Protein AF-A0A7J3MF07-F1 (afdb_monomer)

Radius of gyration: 16.52 Å; Cα contacts (8 Å, |Δi|>4): 19; chains: 1; bounding box: 29×25×53 Å

Sequence (67 aa):
MFKYSYIMKTTIQVSRRTVGILKELMKRMNVKTYDELIRIMVSEKYRVQNSLFGSNPNLTLFRGKMR

Structure (mmCIF, N/CA/C/O backbone):
data_AF-A0A7J3MF07-F1
#
_entry.id   AF-A0A7J3MF07-F1
#
loop_
_atom_site.group_PDB
_atom_site.id
_atom_site.type_symbol
_atom_site.label_atom_id
_atom_site.label_alt_id
_atom_site.label_comp_id
_atom_site.label_asym_id
_atom_site.label_entity_id
_atom_site.label_seq_id
_atom_site.pdbx_PDB_ins_code
_atom_site.Cartn_x
_atom_site.Cartn_y
_atom_site.Cartn_z
_atom_site.occupancy
_atom_site.B_iso_or_equiv
_atom_site.auth_seq_id
_atom_site.auth_comp_id
_atom_site.auth_asym_id
_atom_site.auth_atom_id
_atom_site.pdbx_PDB_model_num
ATOM 1 N N . MET A 1 1 ? 14.718 6.755 24.325 1.00 40.88 1 MET A N 1
ATOM 2 C CA . MET A 1 1 ? 13.960 5.484 24.352 1.00 40.88 1 MET A CA 1
ATOM 3 C C . MET A 1 1 ? 13.554 5.150 22.921 1.00 40.88 1 MET A C 1
ATOM 5 O O . MET A 1 1 ? 12.630 5.757 22.397 1.00 40.88 1 MET A O 1
ATOM 9 N N . PHE A 1 2 ? 14.315 4.294 22.235 1.00 43.88 2 PHE A N 1
ATOM 10 C CA . PHE A 1 2 ? 14.049 3.953 20.833 1.00 43.88 2 PHE A CA 1
ATOM 11 C C . PHE A 1 2 ? 12.947 2.890 20.777 1.00 43.88 2 PHE A C 1
ATOM 13 O O . PHE A 1 2 ? 13.128 1.767 21.244 1.00 43.88 2 PHE A O 1
ATOM 20 N N . LYS A 1 3 ? 11.773 3.270 20.267 1.00 45.22 3 LYS A N 1
ATOM 21 C CA . LYS A 1 3 ? 10.616 2.386 20.101 1.00 45.22 3 LYS A CA 1
ATOM 22 C C . LYS A 1 3 ? 10.865 1.499 18.877 1.00 45.22 3 LYS A C 1
ATOM 24 O O . LYS A 1 3 ? 10.619 1.921 17.751 1.00 45.22 3 LYS A O 1
ATOM 29 N N . TYR A 1 4 ? 11.397 0.297 19.084 1.00 46.97 4 TYR A N 1
ATOM 30 C CA . TYR A 1 4 ? 11.572 -0.681 18.010 1.00 46.97 4 TYR A CA 1
ATOM 31 C C . TYR A 1 4 ? 10.196 -1.181 17.549 1.00 46.97 4 TYR A C 1
ATOM 33 O O . TYR A 1 4 ? 9.504 -1.888 18.276 1.00 46.97 4 TYR A O 1
ATOM 41 N N . SER A 1 5 ? 9.779 -0.773 16.349 1.00 53.12 5 SER A N 1
ATOM 42 C CA . SER A 1 5 ? 8.586 -1.293 15.678 1.00 53.12 5 SER A CA 1
ATOM 43 C C . SER A 1 5 ? 9.009 -2.443 14.766 1.00 53.12 5 SER A C 1
ATOM 45 O O . SER A 1 5 ? 9.696 -2.219 13.768 1.00 53.12 5 SER A O 1
ATOM 47 N N . TYR A 1 6 ? 8.651 -3.680 15.117 1.00 53.06 6 TYR A N 1
ATOM 48 C CA . TYR A 1 6 ? 8.908 -4.846 14.272 1.00 53.06 6 TY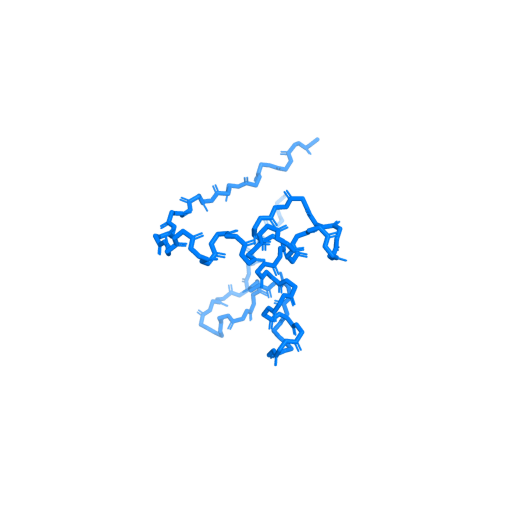R A CA 1
ATOM 49 C C . TYR A 1 6 ? 7.933 -4.831 13.088 1.00 53.06 6 TYR A C 1
ATOM 51 O O . TYR A 1 6 ? 6.775 -5.225 13.211 1.00 53.06 6 TYR A O 1
ATOM 59 N N . ILE A 1 7 ? 8.382 -4.323 11.940 1.00 63.72 7 ILE A N 1
ATOM 60 C CA . ILE A 1 7 ? 7.584 -4.311 10.710 1.00 63.72 7 ILE A CA 1
ATOM 61 C C . ILE A 1 7 ? 7.805 -5.646 9.996 1.00 63.72 7 ILE A C 1
ATOM 63 O O . ILE A 1 7 ? 8.821 -5.834 9.325 1.00 63.72 7 ILE A O 1
ATOM 67 N N . MET A 1 8 ? 6.850 -6.571 10.124 1.00 74.69 8 MET A N 1
ATOM 68 C CA . MET A 1 8 ? 6.811 -7.756 9.266 1.00 74.69 8 MET A CA 1
ATOM 69 C C . MET A 1 8 ? 6.555 -7.322 7.826 1.00 74.69 8 MET A C 1
ATOM 71 O O . MET A 1 8 ? 5.501 -6.773 7.509 1.00 74.69 8 MET A O 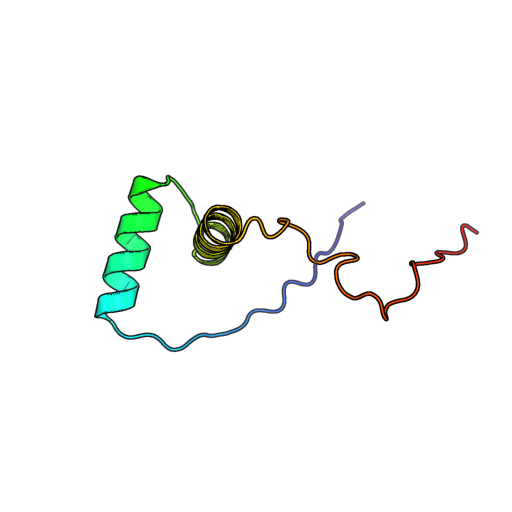1
ATOM 75 N N . LYS A 1 9 ? 7.533 -7.557 6.951 1.00 79.94 9 LYS A N 1
ATOM 76 C CA . LYS A 1 9 ? 7.400 -7.279 5.522 1.00 79.94 9 LYS A CA 1
ATOM 77 C C . LYS A 1 9 ? 6.772 -8.486 4.845 1.00 79.94 9 LYS A C 1
ATOM 79 O O . LYS A 1 9 ? 7.316 -9.583 4.911 1.00 79.94 9 LYS A O 1
ATOM 84 N N . THR A 1 10 ? 5.654 -8.268 4.171 1.00 83.56 10 THR A N 1
ATOM 85 C CA . THR A 1 10 ? 5.017 -9.269 3.317 1.00 83.56 10 THR A CA 1
ATOM 86 C C . THR A 1 10 ? 5.200 -8.879 1.855 1.00 83.56 10 THR A C 1
ATOM 88 O O . THR A 1 10 ? 5.249 -7.698 1.504 1.00 83.56 10 THR A O 1
ATOM 91 N N . THR A 1 11 ? 5.345 -9.876 0.985 1.00 89.81 11 THR A N 1
ATOM 92 C CA . THR A 1 11 ? 5.415 -9.666 -0.463 1.00 89.81 11 THR A CA 1
ATOM 93 C C . THR A 1 11 ? 4.087 -10.071 -1.077 1.00 89.81 11 THR A C 1
ATOM 95 O O . THR A 1 11 ? 3.623 -11.188 -0.869 1.00 89.81 11 THR A O 1
ATOM 98 N N . ILE A 1 12 ? 3.485 -9.167 -1.847 1.00 88.56 12 ILE A N 1
ATOM 99 C CA . ILE A 1 12 ? 2.250 -9.427 -2.587 1.00 88.56 12 ILE A CA 1
ATOM 100 C C . ILE A 1 12 ? 2.604 -9.452 -4.070 1.00 88.56 12 ILE A C 1
ATOM 102 O O . ILE A 1 12 ? 3.184 -8.499 -4.594 1.00 88.56 12 ILE A O 1
ATOM 106 N N . GLN A 1 13 ? 2.262 -10.542 -4.749 1.00 94.00 13 GLN A N 1
ATOM 107 C CA . GLN A 1 13 ? 2.427 -10.643 -6.194 1.00 94.00 13 GLN A CA 1
ATOM 108 C C . GLN A 1 13 ? 1.250 -9.959 -6.890 1.00 94.00 13 GLN A C 1
ATOM 110 O O . GLN A 1 13 ? 0.091 -10.243 -6.599 1.00 94.00 13 GLN A O 1
ATOM 115 N N . VAL A 1 14 ? 1.544 -9.044 -7.813 1.00 94.00 14 VAL A N 1
ATOM 116 C CA . VAL A 1 14 ? 0.536 -8.284 -8.562 1.00 94.00 14 VAL A CA 1
ATOM 117 C C . VAL A 1 14 ? 0.951 -8.137 -10.020 1.00 94.00 14 VAL A C 1
ATOM 119 O O . VAL A 1 14 ? 2.133 -8.198 -10.359 1.00 94.00 14 VAL A O 1
ATOM 122 N N . SER A 1 15 ? -0.026 -7.909 -10.899 1.00 97.38 15 SER A N 1
ATOM 123 C CA .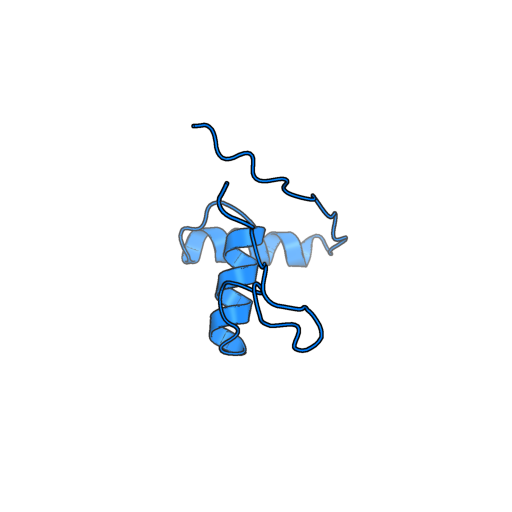 SER A 1 15 ? 0.249 -7.678 -12.318 1.00 97.38 15 SER A CA 1
ATOM 124 C C . SER A 1 15 ? 1.004 -6.361 -12.547 1.00 97.38 15 SER A C 1
ATOM 126 O O . SER A 1 15 ? 0.847 -5.390 -11.800 1.00 97.38 15 SER A O 1
ATOM 128 N N . ARG A 1 16 ? 1.765 -6.272 -13.647 1.00 96.25 16 ARG A N 1
ATOM 129 C CA . ARG A 1 16 ? 2.472 -5.036 -14.036 1.00 96.25 16 ARG A CA 1
ATOM 130 C C . ARG A 1 16 ? 1.517 -3.852 -14.228 1.00 96.25 16 ARG A C 1
ATOM 132 O O . ARG A 1 16 ? 1.859 -2.726 -13.869 1.00 96.25 16 ARG A O 1
ATOM 139 N N . ARG A 1 17 ? 0.312 -4.114 -14.747 1.00 97.38 17 ARG A N 1
ATOM 140 C CA . ARG A 1 17 ? -0.749 -3.108 -14.906 1.00 97.38 17 ARG A CA 1
ATOM 141 C C . ARG A 1 17 ? -1.172 -2.539 -13.553 1.00 97.38 17 ARG A C 1
ATOM 143 O O . ARG A 1 17 ? -1.259 -1.324 -13.407 1.00 97.38 17 ARG A O 1
ATOM 150 N N . THR A 1 18 ? -1.361 -3.404 -12.559 1.00 96.38 18 THR A N 1
ATOM 151 C CA . THR A 1 18 ? -1.709 -3.006 -11.189 1.00 96.38 18 THR A CA 1
ATOM 152 C C . THR A 1 18 ? -0.626 -2.121 -10.573 1.00 96.38 18 THR A C 1
ATOM 154 O O . THR A 1 18 ? -0.949 -1.084 -10.006 1.00 96.38 18 THR A O 1
ATOM 157 N N . VAL A 1 19 ? 0.659 -2.460 -10.744 1.00 95.56 19 VAL A N 1
ATOM 158 C CA . VAL A 1 19 ? 1.773 -1.615 -10.264 1.00 95.56 19 VAL A CA 1
ATOM 159 C C . VAL A 1 19 ? 1.732 -0.216 -10.888 1.00 95.56 19 VAL A C 1
ATOM 161 O O . VAL A 1 19 ? 1.990 0.766 -10.196 1.00 95.56 19 VAL A O 1
ATOM 164 N N . GLY A 1 20 ? 1.395 -0.110 -12.178 1.00 96.81 20 GLY A N 1
ATOM 165 C CA . GLY A 1 20 ? 1.238 1.180 -12.856 1.00 96.81 20 GLY A CA 1
ATOM 166 C C . GLY A 1 20 ? 0.159 2.050 -12.209 1.00 96.81 20 GLY A C 1
ATOM 167 O O . GLY A 1 20 ? 0.430 3.194 -11.849 1.00 96.81 20 GLY A O 1
ATOM 168 N N . ILE A 1 21 ? -1.020 1.467 -11.978 1.00 96.69 21 ILE A N 1
ATOM 169 C CA . ILE A 1 21 ? -2.147 2.143 -11.319 1.00 96.69 21 ILE A CA 1
ATOM 170 C C . ILE A 1 21 ? -1.762 2.580 -9.901 1.00 96.69 21 ILE A C 1
ATOM 172 O O . ILE A 1 21 ? -1.975 3.733 -9.534 1.00 96.69 21 ILE A O 1
ATOM 176 N N . LEU A 1 22 ? -1.144 1.692 -9.113 1.00 95.19 22 LEU A N 1
ATOM 177 C CA . LEU A 1 22 ? -0.729 2.012 -7.746 1.00 95.19 22 LEU A CA 1
ATOM 178 C C . LEU A 1 22 ? 0.256 3.187 -7.714 1.00 95.19 22 LEU A C 1
ATOM 180 O O . LEU A 1 22 ? 0.089 4.092 -6.906 1.00 95.19 22 LEU A O 1
ATOM 184 N N . LYS A 1 23 ? 1.243 3.230 -8.618 1.00 96.12 23 LYS A N 1
ATOM 185 C CA . LYS A 1 23 ? 2.192 4.355 -8.704 1.00 96.12 23 LYS A CA 1
ATOM 186 C C . LYS A 1 23 ? 1.513 5.678 -9.044 1.00 96.12 23 LYS A C 1
ATOM 188 O O . LYS A 1 23 ? 1.913 6.718 -8.528 1.00 96.12 23 LYS A O 1
ATOM 193 N N . GLU A 1 24 ? 0.524 5.656 -9.929 1.00 97.38 24 GLU A N 1
ATOM 194 C CA . GLU A 1 24 ? -0.228 6.857 -10.282 1.00 97.38 24 GLU A CA 1
ATOM 195 C C . GLU A 1 24 ? -1.058 7.362 -9.097 1.00 97.38 24 GLU A C 1
ATOM 197 O O . GLU A 1 24 ? -1.019 8.551 -8.782 1.00 97.38 24 GLU A O 1
ATOM 202 N N . LEU A 1 25 ? -1.731 6.454 -8.386 1.00 96.06 25 LEU A N 1
ATOM 203 C CA . LEU A 1 25 ? -2.467 6.780 -7.165 1.00 96.06 25 LEU A CA 1
ATOM 204 C C . LEU A 1 25 ? -1.545 7.340 -6.079 1.00 96.06 25 LEU A C 1
ATOM 206 O O . LEU A 1 25 ? -1.887 8.345 -5.460 1.00 96.06 25 LEU A O 1
ATOM 210 N N . MET A 1 26 ? -0.345 6.770 -5.911 1.00 96.62 26 MET A N 1
ATOM 211 C CA . MET A 1 26 ? 0.638 7.297 -4.961 1.00 96.62 26 MET A CA 1
ATOM 212 C C . MET A 1 26 ? 0.986 8.763 -5.237 1.00 96.62 26 MET A C 1
ATOM 214 O O . MET A 1 26 ? 1.056 9.563 -4.308 1.00 96.62 26 MET A O 1
ATOM 218 N N . LYS A 1 27 ? 1.161 9.131 -6.515 1.00 96.62 27 LYS A N 1
ATOM 219 C CA . LYS A 1 27 ? 1.427 10.521 -6.917 1.00 96.62 27 LYS A CA 1
ATOM 220 C C . LYS A 1 27 ? 0.234 11.430 -6.641 1.00 96.62 27 LYS A C 1
ATOM 222 O O . LYS A 1 27 ? 0.415 12.507 -6.087 1.00 96.62 27 LYS A O 1
ATOM 227 N N . ARG A 1 28 ? -0.975 10.997 -7.014 1.00 95.94 28 ARG A N 1
ATOM 228 C CA . ARG A 1 28 ? -2.208 11.784 -6.840 1.00 95.94 28 ARG A CA 1
ATOM 229 C C . ARG A 1 28 ? -2.514 12.062 -5.368 1.00 95.94 28 ARG A C 1
ATOM 231 O O . ARG A 1 28 ? -2.969 13.149 -5.043 1.00 95.94 28 ARG A O 1
ATOM 238 N N . MET A 1 29 ? -2.243 11.093 -4.496 1.00 94.06 29 MET A N 1
ATOM 239 C CA . MET A 1 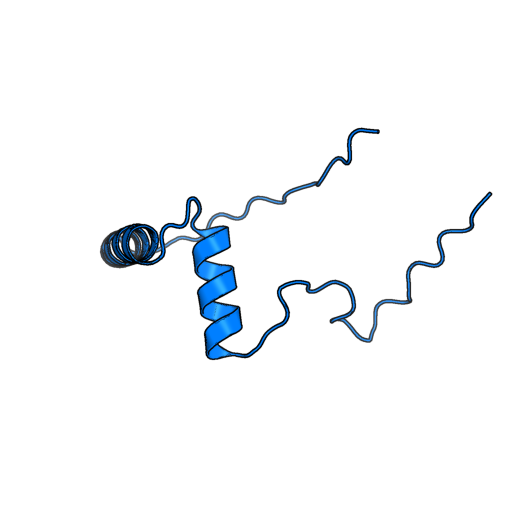29 ? -2.510 11.182 -3.056 1.00 94.06 29 MET A CA 1
ATOM 240 C C . MET A 1 29 ? -1.298 11.669 -2.245 1.00 94.06 29 MET A C 1
ATOM 242 O O . MET A 1 29 ? -1.390 11.779 -1.028 1.00 94.06 29 MET A O 1
ATOM 246 N N . ASN A 1 30 ? -0.172 11.967 -2.905 1.00 94.81 30 ASN A N 1
ATOM 247 C CA . ASN A 1 30 ? 1.080 12.414 -2.288 1.00 94.81 30 ASN A CA 1
ATOM 248 C C . ASN A 1 30 ? 1.594 11.491 -1.160 1.00 94.81 30 ASN A C 1
ATOM 250 O O . ASN A 1 30 ? 2.053 11.952 -0.114 1.00 94.81 30 ASN A O 1
ATOM 254 N N . VAL A 1 31 ? 1.522 10.174 -1.377 1.00 95.19 31 VAL A N 1
ATOM 255 C CA . VAL A 1 31 ? 1.951 9.149 -0.407 1.00 95.19 31 VAL A CA 1
ATOM 256 C C . VAL A 1 31 ? 3.272 8.511 -0.814 1.00 95.19 31 VAL A 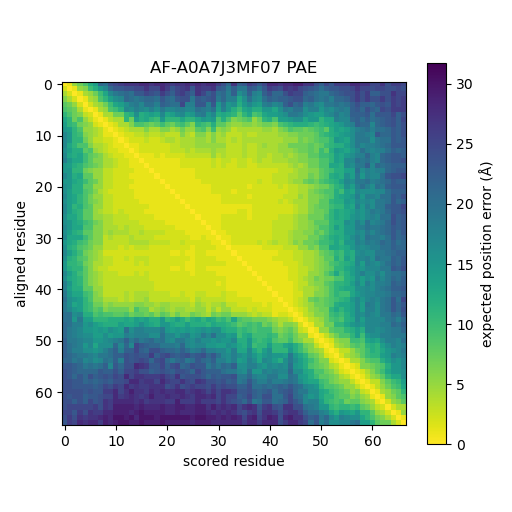C 1
ATOM 258 O O . VAL A 1 31 ? 3.588 8.368 -1.999 1.00 95.19 31 VAL A O 1
ATOM 261 N N . LYS A 1 32 ? 4.066 8.103 0.179 1.00 91.31 32 LYS A N 1
ATOM 262 C CA . LYS A 1 32 ? 5.453 7.656 -0.036 1.00 91.31 32 LYS A CA 1
ATOM 263 C C . LYS A 1 32 ? 5.588 6.145 -0.155 1.00 91.31 32 LYS A C 1
ATOM 265 O O . LYS A 1 32 ? 6.573 5.671 -0.717 1.00 91.31 32 LYS A O 1
ATOM 270 N N . THR A 1 33 ? 4.624 5.379 0.359 1.00 92.00 33 THR A N 1
ATOM 271 C CA . THR A 1 33 ? 4.688 3.909 0.362 1.00 92.00 33 THR A CA 1
ATOM 272 C C . THR A 1 33 ? 3.387 3.261 -0.107 1.00 92.00 33 THR A C 1
ATOM 274 O O . THR A 1 33 ? 2.305 3.823 0.045 1.00 92.00 33 THR A O 1
ATOM 277 N N . TYR A 1 34 ? 3.486 2.045 -0.654 1.00 92.12 34 TYR A N 1
ATOM 278 C CA . TYR A 1 34 ? 2.299 1.254 -0.990 1.00 92.12 34 TYR A CA 1
ATOM 279 C C . TYR A 1 34 ? 1.485 0.872 0.253 1.00 92.12 34 TYR A C 1
ATOM 281 O O . TYR A 1 34 ? 0.267 0.810 0.164 1.00 92.12 34 TYR A O 1
ATOM 289 N N . ASP A 1 35 ? 2.132 0.646 1.403 1.00 89.38 35 ASP A N 1
ATOM 290 C CA . ASP A 1 35 ? 1.435 0.344 2.664 1.00 89.38 35 ASP A CA 1
ATOM 291 C C . ASP A 1 35 ? 0.546 1.518 3.099 1.00 89.38 35 ASP A C 1
ATOM 293 O O . ASP A 1 35 ? -0.627 1.336 3.410 1.00 89.38 35 ASP A O 1
ATOM 297 N N . GLU A 1 36 ? 1.078 2.740 3.030 1.00 90.00 36 GLU A N 1
ATOM 298 C CA . GLU A 1 36 ? 0.329 3.968 3.302 1.00 90.00 36 GLU A CA 1
ATOM 299 C C . GLU A 1 36 ? -0.853 4.138 2.340 1.00 90.00 36 GLU A C 1
ATOM 301 O O . GLU A 1 36 ? -1.980 4.349 2.790 1.00 90.00 36 GLU A O 1
ATOM 306 N N . LEU A 1 37 ? -0.622 3.956 1.033 1.00 93.38 37 LEU A N 1
ATOM 307 C CA . LEU A 1 37 ? -1.686 4.006 0.028 1.00 93.38 37 LEU A CA 1
ATOM 308 C C . LEU A 1 37 ? -2.802 2.996 0.334 1.00 93.38 37 LEU A C 1
ATOM 310 O O . LEU A 1 37 ? -3.978 3.352 0.346 1.00 93.38 37 LEU A O 1
ATOM 314 N N . ILE A 1 38 ? -2.438 1.736 0.592 1.00 90.88 38 ILE A N 1
ATOM 315 C CA . ILE A 1 38 ? -3.397 0.656 0.850 1.00 90.88 38 ILE A CA 1
ATOM 316 C C . ILE A 1 38 ? -4.205 0.950 2.116 1.00 90.88 38 ILE A C 1
ATOM 318 O O . ILE A 1 38 ? -5.425 0.790 2.100 1.00 90.88 38 ILE A O 1
ATOM 322 N N . ARG A 1 39 ? -3.563 1.417 3.194 1.00 87.75 39 ARG A N 1
ATOM 323 C CA . ARG A 1 39 ? -4.260 1.777 4.438 1.00 87.75 39 ARG A CA 1
ATOM 324 C C . ARG A 1 39 ? -5.284 2.880 4.220 1.00 87.75 39 ARG A C 1
ATOM 326 O O . ARG A 1 39 ? -6.413 2.727 4.676 1.00 87.75 39 ARG A O 1
ATOM 333 N N . ILE A 1 40 ? -4.918 3.941 3.501 1.00 90.00 40 ILE A N 1
ATOM 334 C CA . ILE A 1 40 ? -5.842 5.042 3.207 1.00 90.00 40 ILE A CA 1
ATOM 335 C C . ILE A 1 40 ? -7.019 4.526 2.377 1.00 90.00 40 ILE A C 1
ATOM 337 O O . ILE A 1 40 ? -8.163 4.707 2.781 1.00 90.00 40 ILE A O 1
ATOM 341 N N . MET A 1 41 ? -6.761 3.790 1.290 1.00 90.62 41 MET A N 1
ATOM 342 C CA . MET A 1 41 ? -7.823 3.251 0.430 1.00 90.62 41 MET A CA 1
ATOM 343 C C . MET A 1 41 ? -8.786 2.318 1.182 1.00 90.62 41 MET A C 1
ATOM 345 O O . MET A 1 41 ? -9.999 2.355 0.963 1.00 90.62 41 MET A O 1
ATOM 349 N N . VAL A 1 42 ? -8.265 1.460 2.064 1.00 87.25 42 VAL A N 1
ATOM 350 C CA . VAL A 1 42 ? -9.086 0.554 2.883 1.00 87.25 42 VAL A CA 1
ATOM 351 C C . VAL A 1 42 ? -9.880 1.337 3.928 1.00 87.25 42 VAL A C 1
ATOM 353 O O . VAL A 1 42 ? -11.062 1.050 4.128 1.00 87.25 42 VAL A O 1
ATOM 356 N N . SER A 1 43 ? -9.263 2.334 4.566 1.00 85.38 43 SER A N 1
ATOM 357 C CA . SER A 1 43 ? -9.930 3.179 5.557 1.00 85.38 43 SER A CA 1
ATOM 358 C C . SER A 1 43 ? -11.053 4.005 4.928 1.00 85.38 43 SER A C 1
ATOM 360 O O . SER A 1 43 ? -12.168 3.999 5.441 1.00 85.38 43 SER A O 1
ATOM 362 N N . GLU A 1 44 ? -10.817 4.628 3.772 1.00 86.25 44 GLU A N 1
ATOM 363 C CA . GLU A 1 44 ? -11.833 5.398 3.044 1.00 86.25 44 GLU A CA 1
ATOM 364 C C . GLU A 1 44 ? -13.019 4.524 2.627 1.00 86.25 44 GLU A C 1
ATOM 366 O O . GLU A 1 44 ? -14.176 4.891 2.841 1.00 86.25 44 GLU A O 1
ATOM 371 N N . LYS A 1 45 ? -12.745 3.342 2.060 1.00 87.12 45 LYS A N 1
ATOM 372 C CA . LYS A 1 45 ? -13.794 2.4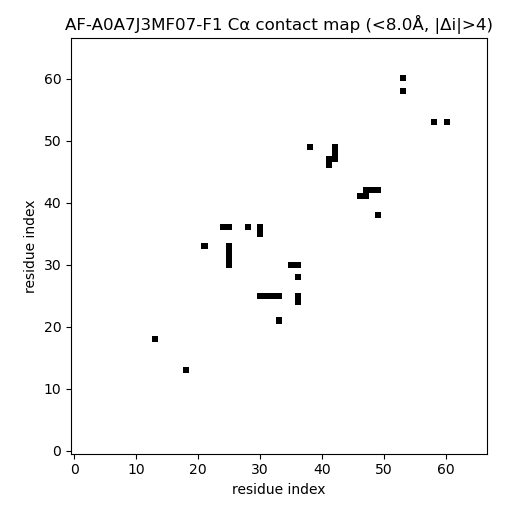75 1.514 1.00 87.12 45 LYS A CA 1
ATOM 373 C C . LYS A 1 45 ? -14.603 1.753 2.589 1.00 87.12 45 LYS A C 1
ATOM 375 O O . LYS A 1 45 ? -15.810 1.590 2.431 1.00 87.12 45 LYS A O 1
ATOM 380 N N . TYR A 1 46 ? -13.950 1.293 3.654 1.00 82.81 46 TYR A N 1
ATOM 381 C CA . TYR A 1 46 ? -14.567 0.408 4.646 1.00 82.81 46 TYR A CA 1
ATOM 382 C C . TYR A 1 46 ? -14.670 1.023 6.045 1.00 82.81 46 TYR A C 1
ATOM 384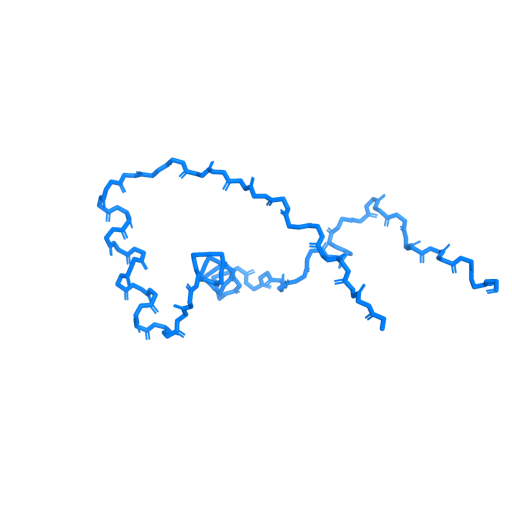 O O . TYR A 1 46 ? -15.108 0.341 6.969 1.00 82.81 46 TYR A O 1
ATOM 392 N N . ARG A 1 47 ? -14.266 2.289 6.228 1.00 76.38 47 ARG A N 1
ATOM 393 C CA . ARG A 1 47 ? -14.189 2.969 7.537 1.00 76.38 47 ARG A CA 1
ATOM 394 C C . ARG A 1 47 ? -13.407 2.164 8.580 1.00 76.38 47 ARG A C 1
ATOM 396 O O . ARG A 1 47 ? -13.656 2.267 9.780 1.00 76.38 47 ARG A O 1
ATOM 403 N N . VAL A 1 48 ? -12.466 1.337 8.119 1.00 70.75 48 VAL A N 1
ATOM 404 C CA . VAL A 1 48 ? -11.619 0.527 8.994 1.00 70.75 48 VAL A CA 1
ATOM 405 C C . VAL A 1 48 ? -10.660 1.467 9.710 1.00 70.75 48 VAL A C 1
ATOM 407 O O . VAL A 1 48 ? -10.042 2.341 9.094 1.00 70.75 48 VAL A O 1
ATOM 410 N N . GLN A 1 49 ? -10.556 1.301 11.027 1.00 64.00 49 GLN A N 1
ATOM 411 C CA . GLN A 1 49 ? -9.644 2.092 11.840 1.00 64.00 49 GLN A CA 1
ATOM 412 C C . GLN A 1 49 ? -8.195 1.809 11.424 1.00 64.00 49 GLN A C 1
ATOM 414 O O . GLN A 1 49 ? -7.812 0.663 11.194 1.00 64.00 49 GLN A O 1
ATOM 419 N N . ASN A 1 50 ? -7.360 2.850 11.397 1.00 58.91 50 ASN A N 1
ATOM 420 C CA . ASN A 1 50 ? -5.934 2.765 11.037 1.00 58.91 50 ASN A CA 1
ATOM 421 C C . ASN A 1 50 ? -5.092 1.910 12.008 1.00 58.91 50 ASN A C 1
ATOM 423 O O . ASN A 1 50 ? -3.894 1.718 11.801 1.00 58.91 50 ASN A O 1
ATOM 427 N N . SER A 1 51 ? -5.716 1.411 13.075 1.00 59.34 51 SER A N 1
ATOM 428 C CA . SER A 1 51 ? -5.147 0.537 14.086 1.00 59.34 51 SER A CA 1
ATOM 429 C C . SER A 1 51 ? -6.025 -0.703 14.224 1.00 59.34 51 SER A C 1
ATOM 431 O O . SER A 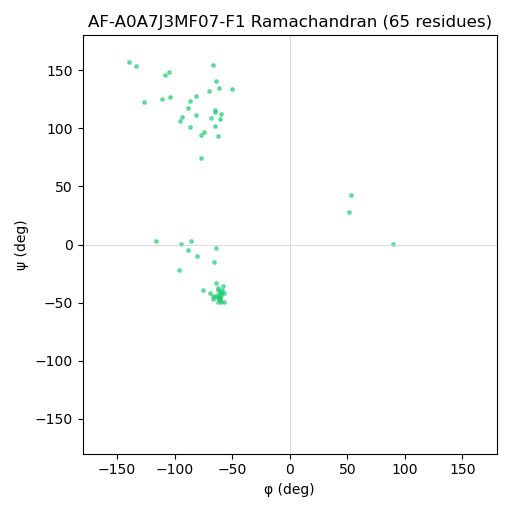1 51 ? -7.202 -0.606 14.556 1.00 59.34 51 SER A O 1
ATOM 433 N N . LEU A 1 52 ? -5.423 -1.875 14.016 1.00 63.28 52 LEU A N 1
ATOM 434 C CA . LEU A 1 52 ? -6.022 -3.167 14.369 1.00 63.28 52 LEU A CA 1
ATOM 435 C C . LEU A 1 52 ? -5.742 -3.545 15.838 1.00 63.28 52 LEU A C 1
ATOM 437 O O . LEU A 1 52 ? -6.115 -4.622 16.297 1.00 63.28 52 LEU A O 1
ATOM 441 N N . PHE A 1 53 ? -5.070 -2.676 16.602 1.00 55.84 53 PHE A N 1
ATOM 442 C CA . PHE A 1 53 ? -4.904 -2.874 18.040 1.00 55.84 53 PHE A CA 1
ATOM 443 C C . PHE A 1 53 ? -6.283 -2.791 18.707 1.00 55.84 53 PHE A C 1
ATOM 445 O O . PHE A 1 53 ? -6.916 -1.739 18.687 1.00 55.84 53 PHE A O 1
ATOM 452 N N . GLY A 1 54 ? -6.748 -3.912 19.262 1.00 54.22 54 GLY A N 1
ATOM 453 C CA . GLY A 1 54 ? -8.076 -4.037 19.872 1.00 54.22 54 GLY A CA 1
ATOM 454 C C . GLY A 1 54 ? -9.203 -4.465 18.922 1.00 54.22 54 GLY A C 1
ATOM 455 O O . GLY A 1 54 ? -10.328 -4.617 19.380 1.00 54.22 54 GLY A O 1
ATOM 456 N N . SER A 1 55 ? -8.938 -4.710 17.631 1.00 60.97 55 SER A N 1
ATOM 457 C CA . SER A 1 55 ? -9.969 -5.197 16.694 1.00 60.97 55 SER A CA 1
ATOM 458 C C . SER A 1 55 ? -10.220 -6.707 16.781 1.00 60.97 55 SER A C 1
ATOM 460 O O . SER A 1 55 ? -11.188 -7.199 16.206 1.00 60.97 55 SER A O 1
ATOM 462 N N . ASN A 1 56 ? -9.373 -7.444 17.509 1.00 62.19 56 ASN A N 1
ATOM 463 C CA . ASN A 1 56 ? -9.611 -8.844 17.836 1.00 62.19 56 ASN A CA 1
ATOM 464 C C . ASN A 1 56 ? -10.273 -8.945 19.226 1.00 62.19 56 ASN A C 1
ATOM 466 O O . ASN A 1 56 ? -9.573 -8.775 20.228 1.00 62.19 56 ASN A O 1
ATOM 470 N N . PRO A 1 57 ? -11.582 -9.254 19.310 1.00 61.72 57 PRO A N 1
ATOM 471 C CA . PRO A 1 57 ? -12.301 -9.349 20.582 1.00 61.72 57 PRO A CA 1
ATOM 472 C C . PRO A 1 57 ? -11.811 -10.499 21.475 1.00 61.72 57 PRO A C 1
ATOM 474 O O . PRO A 1 57 ? -12.094 -10.502 22.668 1.00 61.72 57 PRO A O 1
ATOM 477 N N . ASN A 1 58 ? -11.048 -11.451 20.924 1.00 66.69 58 ASN A N 1
ATOM 478 C CA . ASN A 1 58 ? -10.478 -12.570 21.674 1.00 66.69 58 ASN A CA 1
ATOM 479 C C . ASN A 1 58 ? -9.101 -12.258 22.284 1.00 66.69 58 ASN A C 1
ATOM 481 O O . ASN A 1 58 ? -8.543 -13.101 22.986 1.00 66.69 58 ASN A O 1
ATOM 485 N N . LEU A 1 59 ? -8.520 -11.082 22.014 1.00 64.50 59 LEU A N 1
ATOM 486 C CA . LEU A 1 59 ? -7.268 -10.676 22.649 1.00 64.50 59 LEU A CA 1
ATOM 487 C C . LEU A 1 59 ? -7.572 -9.957 23.960 1.00 64.50 59 LEU A C 1
ATOM 489 O O . LEU A 1 59 ? -8.177 -8.887 23.986 1.00 64.50 59 LEU A O 1
ATOM 493 N N . THR A 1 60 ? -7.116 -10.541 25.063 1.00 60.47 60 THR A N 1
ATOM 494 C CA . THR A 1 60 ? -7.155 -9.902 26.375 1.00 60.47 60 THR A CA 1
ATOM 495 C C . THR A 1 60 ? -6.320 -8.621 26.364 1.00 60.47 60 THR A C 1
ATOM 497 O O . THR A 1 60 ? -5.202 -8.584 25.847 1.00 60.47 60 THR A O 1
ATOM 500 N N . LEU A 1 61 ? -6.881 -7.546 2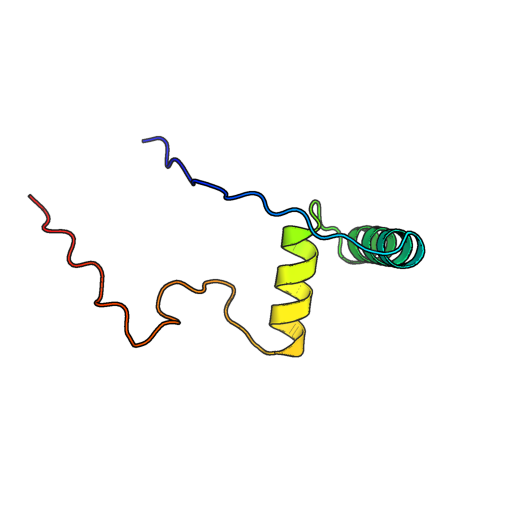6.932 1.00 62.50 61 LEU A N 1
ATOM 501 C CA . LEU A 1 61 ? -6.203 -6.258 27.085 1.00 62.50 61 LEU A CA 1
ATOM 502 C C . LEU A 1 61 ? -4.821 -6.465 27.711 1.00 62.50 61 LEU A C 1
ATOM 504 O O . LEU A 1 61 ? -4.685 -7.185 28.704 1.00 62.50 61 LEU A O 1
ATOM 508 N N . PHE A 1 62 ? -3.806 -5.815 27.141 1.00 65.19 62 PHE A N 1
ATOM 509 C CA . PHE A 1 62 ? -2.431 -5.899 27.621 1.00 65.19 62 PHE A CA 1
ATOM 510 C C . PHE A 1 62 ? -2.342 -5.354 29.057 1.00 65.19 62 PHE A C 1
ATOM 512 O O . PHE A 1 62 ? -2.175 -4.155 29.275 1.00 65.19 62 PHE A O 1
ATOM 519 N N . ARG A 1 63 ? -2.456 -6.234 30.060 1.00 63.56 63 ARG A N 1
ATOM 520 C CA . ARG A 1 63 ? -2.131 -5.931 31.460 1.00 63.56 63 ARG A CA 1
ATOM 521 C C . ARG A 1 63 ? -0.615 -5.945 31.613 1.00 63.56 63 ARG A C 1
ATOM 523 O O . ARG A 1 63 ? -0.036 -6.874 32.170 1.00 63.56 63 ARG A O 1
ATOM 530 N N . GLY A 1 64 ? 0.033 -4.901 31.106 1.00 63.22 64 GLY A N 1
ATOM 531 C CA . GLY A 1 64 ? 1.393 -4.581 31.513 1.00 63.22 64 GLY A CA 1
ATOM 532 C C . GLY A 1 64 ? 1.381 -4.305 33.013 1.00 63.22 64 GLY A C 1
ATOM 533 O O . GLY A 1 64 ? 0.829 -3.301 33.454 1.00 63.22 64 GLY A O 1
ATOM 534 N N . LYS A 1 65 ? 1.933 -5.221 33.810 1.00 52.88 65 LYS A N 1
ATOM 535 C CA . LYS A 1 65 ? 2.196 -4.985 35.230 1.00 52.88 65 LYS A CA 1
ATOM 536 C C . LYS A 1 65 ? 3.251 -3.877 35.280 1.00 52.88 65 LYS A C 1
ATOM 538 O O . LYS A 1 65 ? 4.414 -4.145 34.993 1.00 52.88 65 LYS A O 1
ATOM 543 N N . MET A 1 66 ? 2.842 -2.639 35.563 1.00 51.31 66 MET A N 1
ATOM 544 C CA . MET A 1 66 ? 3.789 -1.606 35.981 1.00 51.31 66 MET A CA 1
ATOM 545 C C . MET A 1 66 ? 4.458 -2.124 37.257 1.00 51.31 66 MET A C 1
ATOM 547 O O . MET A 1 66 ? 3.786 -2.348 38.265 1.00 51.31 66 MET A O 1
ATOM 551 N N . ARG A 1 67 ? 5.750 -2.424 37.152 1.00 45.50 67 ARG A N 1
ATOM 552 C CA . ARG A 1 67 ? 6.668 -2.579 38.274 1.00 45.50 67 ARG A CA 1
ATOM 553 C C . ARG A 1 67 ? 7.540 -1.341 38.312 1.00 45.50 67 ARG A C 1
ATOM 555 O O . ARG A 1 67 ? 7.914 -0.891 37.206 1.00 45.50 67 ARG A O 1
#

Foldseek 3Di:
DDDDDPDDDDDDDDDPVVVVVLVVQCVVVVHDDSVVSVLVVCCVVPVDDSDCVCVPVPDDDPPPPDD

Secondary structure (DSSP, 8-state):
---------------HHHHHHHHHHHHHTT-S-HHHHHHHHHHHHH---S--TT--TTSPP------

Mean predicted aligned error: 11.62 Å

Nearest PDB structures (foldseek):
  7vp4-assembly1_B  TM=7.728E-01  e=7.485E-01  Arabidopsis thaliana
  7vp2-assembly1_B  TM=7.123E-01  e=1.206E+00  Arabidopsis thaliana
  5zkt-assembly1_A  TM=7.548E-01  e=1.382E+00  Oryza sativa Japonica Group
  2dam-assembly1_A  TM=5.488E-01  e=3.841E+00  Homo sapiens
  6rfl-assembly1_S  TM=2.685E-01  e=8.701E+00  Vaccinia virus GLV-1h68

pLDDT: mean 77.69, std 17.83, range [40.88, 97.38]

Solvent-accessible surface area (backbone atoms only — not comparable to full-atom values): 4656 Å² total; per-residue (Å²): 135,86,81,84,75,87,77,83,83,81,88,82,92,73,54,75,68,54,53,54,53,52,53,53,50,29,63,78,68,72,48,93,44,70,67,59,47,51,50,50,55,46,24,73,74,66,69,47,67,101,57,69,81,79,72,50,87,87,60,78,77,86,78,73,78,86,123